Protein AF-0000000079730225 (afdb_homodimer)

Secondary structure (DSSP, 8-state):
------TTSPPSSSEEES-SSSS--EEE---TT--------TT--------SS--EEEETTEEEE-/------TTSPPSSSEEES-SSSS--EEE---TT--------TT--------SS--EEEETTEEEE-

Foldseek 3Di:
DDADDDPVDDDPDQWDFRDDDDPGDIDHDADVVGDDDDDDDPPDDDDDDDPDDKDWDDDPPDIDID/DDADDDPVDDDPDQWDFRDDDDPGDIDHDADVVGDDDDDDDPPDDDDDDDPDDKDWDDDPHDIDID

Radius of gyration: 16.43 Å; Cα contacts (8 Å, |Δi|>4): 98; chains: 2; bounding box: 33×43×37 Å

Sequence (132 aa):
MVERASLASPAEAKKEPLFEGGLRTVRVTLEEDGQIAEHNHPGTEILFFVVEGGLELSLDDENYELMVERASLASPAEAKKEPLFEGGLRTVRVTLEEDGQIAEHNHPGTEILFFVVEGGLELSLDDENYEL

Organism: NCBI:txid1457250

pLDDT: mean 94.73, std 3.0, range [82.81, 98.19]

InterPro domains:
  IPR011051 RmlC-like cupin domain superfamily [SSF51182] (17-66)
  IPR013096 Cupin 2, conserved barrel [PF07883] (27-66)
  IPR014710 RmlC-like jelly roll fold [G3DSA:2.60.120.10] (2-66)

Structure (mmCIF, N/CA/C/O backbone):
data_AF-0000000079730225-model_v1
#
loop_
_entity.id
_entity.type
_entity.pdbx_description
1 polymer 'Cupin domain-containing protein'
#
loop_
_atom_site.group_PDB
_atom_site.id
_atom_site.type_symbol
_atom_site.label_atom_id
_atom_site.label_alt_id
_atom_site.label_comp_id
_atom_site.label_asym_id
_atom_site.label_entity_id
_atom_site.label_seq_id
_atom_site.pdbx_PDB_ins_code
_at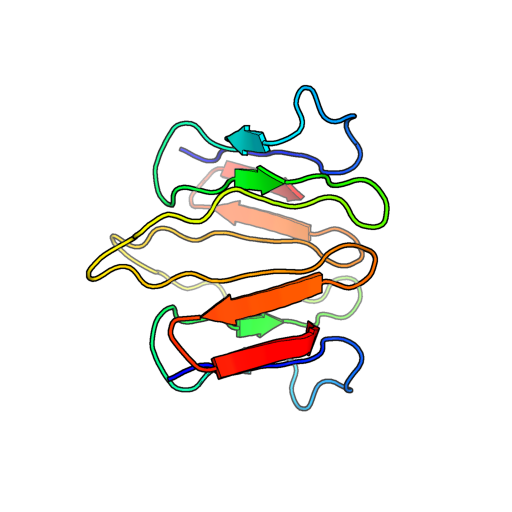om_site.Cartn_x
_atom_site.Cartn_y
_atom_site.Cartn_z
_atom_site.occupancy
_atom_site.B_iso_or_equiv
_atom_site.auth_seq_id
_atom_site.auth_comp_id
_atom_site.auth_asym_id
_atom_site.auth_atom_id
_atom_site.pdbx_PDB_model_num
ATOM 1 N N . MET A 1 1 ? 4.871 1.493 17.906 1 83.31 1 MET A N 1
ATOM 2 C CA . MET A 1 1 ? 6.176 1.446 17.25 1 83.31 1 MET A CA 1
ATOM 3 C C . MET A 1 1 ? 6.047 1.68 15.75 1 83.31 1 MET A C 1
ATOM 5 O O . MET A 1 1 ? 5.035 1.316 15.148 1 83.31 1 MET A O 1
ATOM 9 N N . VAL A 1 2 ? 7.016 2.551 15.117 1 90.44 2 VAL A N 1
ATOM 10 C CA . VAL A 1 2 ? 7 2.83 13.688 1 90.44 2 VAL A CA 1
ATOM 11 C C . VAL A 1 2 ? 8.109 2.047 13 1 90.44 2 VAL A C 1
ATOM 13 O O . VAL A 1 2 ? 9.281 2.141 13.383 1 90.44 2 VAL A O 1
ATOM 16 N N . GLU A 1 3 ? 7.73 1.182 12.031 1 94.94 3 GLU A N 1
ATOM 17 C CA . GLU A 1 3 ? 8.688 0.505 11.156 1 94.94 3 GLU A CA 1
ATOM 18 C C . GLU A 1 3 ? 8.734 1.165 9.781 1 94.94 3 GLU A C 1
ATOM 20 O O . GLU A 1 3 ? 7.715 1.619 9.266 1 94.94 3 GLU A O 1
ATOM 25 N N . ARG A 1 4 ? 9.969 1.179 9.25 1 95 4 ARG A N 1
ATOM 26 C CA . ARG A 1 4 ? 10.133 1.775 7.926 1 95 4 ARG A CA 1
ATOM 27 C C . ARG A 1 4 ? 10.906 0.844 6.996 1 95 4 ARG A C 1
ATOM 29 O O . ARG A 1 4 ? 11.805 0.124 7.438 1 95 4 ARG A O 1
ATOM 36 N N . ALA A 1 5 ? 10.562 0.947 5.703 1 95.5 5 ALA A N 1
ATOM 37 C CA . ALA A 1 5 ? 11.281 0.257 4.637 1 95.5 5 ALA A CA 1
ATOM 38 C C . ALA A 1 5 ? 11.359 1.118 3.379 1 95.5 5 ALA A C 1
ATOM 40 O O . ALA A 1 5 ? 10.492 1.962 3.145 1 95.5 5 ALA A O 1
ATOM 41 N N . SER A 1 6 ? 12.383 0.987 2.67 1 95.44 6 SER A N 1
ATOM 42 C CA . SER A 1 6 ? 12.531 1.688 1.397 1 95.44 6 SER A CA 1
ATOM 43 C C . SER A 1 6 ? 12.57 0.708 0.229 1 95.44 6 SER A C 1
ATOM 45 O O . SER A 1 6 ? 13.383 -0.22 0.214 1 95.44 6 SER A O 1
ATOM 47 N N . LEU A 1 7 ? 11.727 0.978 -0.741 1 95.56 7 LEU A N 1
ATOM 48 C CA . LEU A 1 7 ? 11.711 0.095 -1.902 1 95.56 7 LEU A CA 1
ATOM 49 C C . LEU A 1 7 ? 12.93 0.333 -2.785 1 95.56 7 LEU A C 1
ATOM 51 O O . LEU A 1 7 ? 13.188 -0.435 -3.717 1 95.56 7 LEU A O 1
ATOM 55 N N . ALA A 1 8 ? 13.641 1.353 -2.484 1 93.81 8 ALA A N 1
ATOM 56 C CA . ALA A 1 8 ? 14.875 1.612 -3.213 1 93.81 8 ALA A CA 1
ATOM 57 C C . ALA A 1 8 ? 15.961 0.615 -2.818 1 93.81 8 ALA A C 1
ATOM 59 O O . ALA A 1 8 ? 16.938 0.42 -3.557 1 93.81 8 ALA A O 1
ATOM 60 N N . SER A 1 9 ? 15.766 0.064 -1.592 1 94.5 9 SER A N 1
ATOM 61 C CA . SER A 1 9 ? 16.719 -0.955 -1.175 1 94.5 9 SER A CA 1
ATOM 62 C C . SER A 1 9 ? 16.531 -2.246 -1.966 1 94.5 9 SER A C 1
ATOM 64 O O . SER A 1 9 ? 15.406 -2.66 -2.229 1 94.5 9 SER A O 1
ATOM 66 N N . PRO A 1 10 ? 17.594 -2.811 -2.309 1 94.69 10 PRO A N 1
ATOM 67 C CA . PRO A 1 10 ? 17.469 -4.039 -3.098 1 94.69 10 PRO A CA 1
ATOM 68 C C . PRO A 1 10 ? 16.672 -5.125 -2.371 1 94.69 10 PRO A C 1
ATOM 70 O O . PRO A 1 10 ? 16.781 -5.258 -1.148 1 94.69 10 PRO A O 1
ATOM 73 N N . ALA A 1 11 ? 15.961 -5.824 -3.166 1 94.56 11 ALA A N 1
ATOM 74 C CA . ALA A 1 11 ? 15.234 -6.961 -2.611 1 94.56 11 ALA A CA 1
ATOM 75 C C . ALA A 1 11 ? 16.188 -8.055 -2.15 1 94.56 11 ALA A C 1
ATOM 77 O O . ALA A 1 11 ? 17.188 -8.328 -2.814 1 94.56 11 ALA A O 1
ATOM 78 N N . GLU A 1 12 ? 15.836 -8.609 -1.062 1 94.69 12 GLU A N 1
ATOM 79 C CA . GLU A 1 12 ? 16.656 -9.688 -0.522 1 94.69 12 GLU A CA 1
ATOM 80 C C . GLU A 1 12 ? 16.141 -11.055 -0.952 1 94.69 12 GLU A C 1
ATOM 82 O O . GLU A 1 12 ? 16.859 -12.055 -0.844 1 94.69 12 GLU A O 1
ATOM 87 N N . ALA A 1 13 ? 15 -11.258 -1.401 1 95.94 13 ALA A N 1
ATOM 88 C CA . ALA A 1 13 ? 14.328 -12.461 -1.883 1 95.94 13 ALA A CA 1
ATOM 89 C C . ALA A 1 13 ? 13.195 -12.109 -2.84 1 95.94 13 ALA A C 1
ATOM 91 O O . ALA A 1 13 ? 12.797 -10.945 -2.945 1 95.94 13 ALA A O 1
ATOM 92 N N . LYS A 1 14 ? 12.695 -13.078 -3.6 1 95 14 LYS A N 1
ATOM 93 C CA . LYS A 1 14 ? 11.578 -12.859 -4.52 1 95 14 LYS A CA 1
ATOM 94 C C . LYS A 1 14 ? 10.32 -12.43 -3.771 1 95 14 LYS A C 1
ATOM 96 O O . LYS A 1 14 ? 9.492 -11.703 -4.312 1 95 14 LYS A O 1
ATOM 101 N N . LYS A 1 15 ? 10.125 -12.961 -2.59 1 96.94 15 LYS A N 1
ATOM 102 C CA . LYS A 1 15 ? 9.039 -12.609 -1.682 1 96.94 15 LYS A CA 1
ATOM 103 C C . LYS A 1 15 ? 9.547 -12.422 -0.257 1 96.94 15 LYS A C 1
ATOM 105 O O . LYS A 1 15 ? 10.133 -13.336 0.326 1 96.94 15 LYS A O 1
ATOM 110 N N . GLU A 1 16 ? 9.383 -11.195 0.364 1 97.62 16 GLU A N 1
ATOM 111 C CA . GLU A 1 16 ? 9.93 -10.922 1.689 1 97.62 16 GLU A CA 1
ATOM 112 C C . GLU A 1 16 ? 9.031 -9.984 2.48 1 97.62 16 GLU A C 1
ATOM 114 O O . GLU A 1 16 ? 8.422 -9.07 1.91 1 97.62 16 GLU A O 1
ATOM 119 N N . PRO A 1 17 ? 8.961 -10.219 3.797 1 97.56 17 PRO A N 1
ATOM 120 C CA . PRO A 1 17 ? 8.219 -9.281 4.637 1 97.56 17 PRO A CA 1
ATOM 121 C C . PRO A 1 17 ? 8.906 -7.926 4.762 1 97.56 17 PRO A C 1
ATOM 123 O O . PRO A 1 17 ? 10.141 -7.859 4.824 1 97.56 17 PRO A O 1
ATOM 126 N N . LEU A 1 18 ? 8.094 -6.91 4.762 1 97.25 18 LEU A N 1
ATOM 127 C CA . LEU A 1 18 ? 8.68 -5.582 4.891 1 97.25 18 LEU A CA 1
ATOM 128 C C . LEU A 1 18 ? 8.68 -5.125 6.348 1 97.25 18 LEU A C 1
ATOM 130 O O . LEU A 1 18 ? 9.477 -4.27 6.734 1 97.25 18 LEU A O 1
ATOM 134 N N . PHE A 1 19 ? 7.742 -5.699 7.121 1 96.94 19 PHE A N 1
ATOM 135 C CA . PHE A 1 19 ? 7.602 -5.312 8.523 1 96.94 19 PHE A CA 1
ATOM 136 C C . PHE A 1 19 ? 7.414 -6.535 9.406 1 96.94 19 PHE A C 1
ATOM 138 O O . PHE A 1 19 ? 7.008 -7.598 8.93 1 96.94 19 PHE A O 1
ATOM 145 N N . GLU A 1 20 ? 7.73 -6.512 10.703 1 92.75 20 GLU A N 1
ATOM 146 C CA . GLU A 1 20 ? 7.668 -7.637 11.625 1 92.75 20 GLU A CA 1
ATOM 147 C C . GLU A 1 20 ? 6.293 -7.742 12.281 1 92.75 20 GLU A C 1
ATOM 149 O O . GLU A 1 20 ? 5.855 -8.836 12.641 1 92.75 20 GLU A O 1
ATOM 154 N N . GLY A 1 21 ? 5.672 -6.574 12.445 1 84.69 21 GLY A N 1
ATOM 155 C CA . GLY A 1 21 ? 4.371 -6.59 13.094 1 84.69 21 GLY A CA 1
ATOM 156 C C . GLY A 1 21 ? 3.332 -5.75 12.375 1 84.69 21 GLY A C 1
ATOM 157 O O . GLY A 1 21 ? 3.652 -5.051 11.414 1 84.69 21 GLY A O 1
ATOM 158 N N . GLY A 1 22 ? 2.047 -6.082 12.867 1 85.38 22 GLY A N 1
ATOM 159 C CA . GLY A 1 22 ? 0.973 -5.305 12.273 1 85.38 22 GLY A CA 1
ATOM 160 C C . GLY A 1 22 ? 0.443 -5.91 10.984 1 85.38 22 GLY A C 1
ATOM 161 O O . GLY A 1 22 ? 0.325 -7.129 10.867 1 85.38 22 GLY A O 1
ATOM 162 N N . LEU A 1 23 ? 0.072 -5.082 10 1 91.31 23 LEU A N 1
ATOM 163 C CA . LEU A 1 23 ? -0.377 -5.508 8.68 1 91.31 23 LEU A CA 1
ATOM 164 C C . LEU A 1 23 ? 0.731 -6.254 7.941 1 91.31 23 LEU A C 1
ATOM 166 O O . LEU A 1 23 ? 1.839 -5.734 7.789 1 91.31 23 LEU A O 1
ATOM 170 N N . ARG A 1 24 ? 0.329 -7.539 7.777 1 94.56 24 ARG A N 1
ATOM 171 C CA . ARG A 1 24 ? 1.315 -8.266 6.988 1 94.56 24 ARG A CA 1
ATOM 172 C C . ARG A 1 24 ? 1.54 -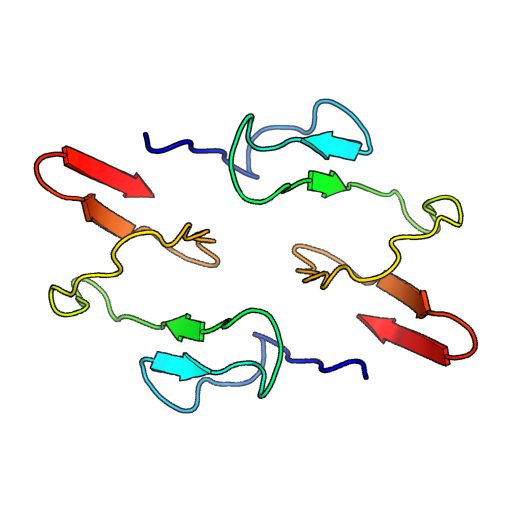7.594 5.637 1 94.56 24 ARG A C 1
ATOM 174 O O . ARG A 1 24 ? 0.609 -7.465 4.84 1 94.56 24 ARG A O 1
ATOM 181 N N . THR A 1 25 ? 2.74 -7.07 5.414 1 97.25 25 THR A N 1
ATOM 182 C CA . THR A 1 25 ? 3.117 -6.387 4.18 1 97.25 25 THR A CA 1
ATOM 183 C C . THR A 1 25 ? 4.324 -7.066 3.537 1 97.25 25 THR A C 1
ATOM 185 O O . THR A 1 25 ? 5.398 -7.137 4.141 1 97.25 25 THR A O 1
ATOM 188 N N . VAL A 1 26 ? 4.094 -7.586 2.318 1 97.44 26 VAL A N 1
ATOM 189 C CA . VAL A 1 26 ? 5.156 -8.32 1.639 1 97.44 26 VAL A CA 1
ATOM 190 C C . VAL A 1 26 ? 5.496 -7.637 0.317 1 97.44 26 VAL A C 1
ATOM 192 O O . VAL A 1 26 ? 4.605 -7.141 -0.379 1 97.44 26 VAL A O 1
ATOM 195 N N . ARG A 1 27 ? 6.746 -7.578 0.066 1 98.19 27 ARG A N 1
ATOM 196 C CA . ARG A 1 27 ? 7.219 -7.184 -1.258 1 98.19 27 ARG A CA 1
ATOM 197 C C . ARG A 1 27 ? 7.461 -8.406 -2.139 1 98.19 27 ARG A C 1
ATOM 199 O O . ARG A 1 27 ? 8.102 -9.367 -1.71 1 98.19 27 ARG A O 1
ATOM 206 N N . VAL A 1 28 ? 6.938 -8.367 -3.348 1 98.12 28 VAL A N 1
ATOM 207 C CA . VAL A 1 28 ? 7.133 -9.438 -4.32 1 98.12 28 VAL A CA 1
ATOM 208 C C . VAL A 1 28 ? 7.809 -8.883 -5.574 1 98.12 28 VAL A C 1
ATOM 210 O O . VAL A 1 28 ? 7.383 -7.859 -6.109 1 98.12 28 VAL A O 1
ATOM 213 N N . THR A 1 29 ? 8.82 -9.477 -5.953 1 97.69 29 THR A N 1
ATOM 214 C CA . THR A 1 29 ? 9.484 -9.18 -7.219 1 97.69 29 THR A CA 1
ATOM 215 C C . THR A 1 29 ? 9.438 -10.391 -8.148 1 97.69 29 THR A C 1
ATOM 217 O O . THR A 1 29 ? 9.852 -11.492 -7.773 1 97.69 29 THR A O 1
ATOM 220 N N . LEU A 1 30 ? 8.961 -10.18 -9.281 1 97.12 30 LEU A N 1
ATOM 221 C CA . LEU A 1 30 ? 8.836 -11.242 -10.273 1 97.12 30 LEU A CA 1
ATOM 222 C C . LEU A 1 30 ? 9.523 -10.852 -11.578 1 97.12 30 LEU A C 1
ATOM 224 O O . LEU A 1 30 ? 9.445 -9.695 -12 1 97.12 30 LEU A O 1
ATOM 228 N N . GLU A 1 31 ? 10.234 -11.742 -12.141 1 95.75 31 GLU A N 1
ATOM 229 C CA . GLU A 1 31 ? 10.719 -11.547 -13.508 1 95.75 31 GLU A CA 1
ATOM 230 C C . GLU A 1 31 ? 9.57 -11.602 -14.508 1 95.75 31 GLU A C 1
ATOM 232 O O . GLU A 1 31 ? 8.453 -11.992 -14.164 1 95.75 31 GLU A O 1
ATOM 237 N N . GLU A 1 32 ? 9.867 -11.125 -15.711 1 95.88 32 GLU A N 1
ATOM 238 C CA . GLU A 1 32 ? 8.875 -11.258 -16.766 1 95.88 32 GLU A CA 1
ATOM 239 C C . GLU A 1 32 ? 8.328 -12.688 -16.844 1 95.88 32 GLU A C 1
ATOM 241 O O . GLU A 1 32 ? 9.094 -13.648 -16.766 1 95.88 32 GLU A O 1
ATOM 246 N N . ASP A 1 33 ? 7.078 -12.836 -16.875 1 95.5 33 ASP A N 1
ATOM 247 C CA . ASP A 1 33 ? 6.352 -14.094 -16.984 1 95.5 33 ASP A CA 1
ATOM 248 C C . ASP A 1 33 ? 6.434 -14.891 -15.688 1 95.5 33 ASP A C 1
ATOM 250 O O . ASP A 1 33 ? 6 -16.047 -15.633 1 95.5 33 ASP A O 1
ATOM 254 N N . GLY A 1 34 ? 7.191 -14.258 -14.742 1 97.06 34 GLY A N 1
ATOM 255 C CA . GLY A 1 34 ? 7.234 -14.914 -13.445 1 97.06 34 GLY A CA 1
ATOM 256 C C . GLY A 1 34 ? 5.871 -15.047 -12.797 1 97.06 34 GLY A C 1
ATOM 257 O O . GLY A 1 34 ? 4.941 -14.305 -13.125 1 97.06 34 GLY A O 1
ATOM 258 N N . GLN A 1 35 ? 5.738 -16.078 -11.805 1 96.62 35 GLN A N 1
ATOM 259 C CA . GLN A 1 35 ? 4.457 -16.359 -11.164 1 96.62 35 GLN A CA 1
ATOM 260 C C . GLN A 1 35 ? 4.637 -16.672 -9.68 1 96.62 35 GLN A C 1
ATOM 262 O O . GLN A 1 35 ? 5.734 -17.016 -9.242 1 96.62 35 GLN A O 1
ATOM 267 N N . ILE A 1 36 ? 3.533 -16.453 -8.992 1 95.88 36 ILE A N 1
ATOM 268 C CA . ILE A 1 36 ? 3.41 -16.906 -7.613 1 95.88 36 ILE A CA 1
ATOM 269 C C . ILE A 1 36 ? 2.488 -18.125 -7.559 1 95.88 36 ILE A C 1
ATOM 271 O O . ILE A 1 36 ? 1.424 -18.141 -8.18 1 95.88 36 ILE A O 1
ATOM 275 N N . ALA A 1 37 ? 2.873 -19.172 -6.84 1 95.06 37 ALA A N 1
ATOM 276 C CA . ALA A 1 37 ? 2.059 -20.375 -6.75 1 95.06 37 ALA A CA 1
ATOM 277 C C . ALA A 1 37 ? 0.656 -20.047 -6.238 1 95.06 37 ALA A C 1
ATOM 279 O O . ALA A 1 37 ? 0.486 -19.203 -5.367 1 95.06 37 ALA A O 1
ATOM 280 N N . GLU A 1 38 ? -0.287 -20.797 -6.773 1 95.69 38 GLU A N 1
ATOM 281 C CA . GLU A 1 38 ? -1.656 -20.656 -6.293 1 95.69 38 GLU A CA 1
ATOM 282 C C . GLU A 1 38 ? -1.749 -20.922 -4.793 1 95.69 38 GLU A C 1
ATOM 284 O O . GLU A 1 38 ? -1.129 -21.859 -4.285 1 95.69 38 GLU A O 1
ATOM 289 N N . HIS A 1 39 ? -2.387 -20.125 -4.012 1 96 39 HIS A N 1
ATOM 290 C CA . HIS A 1 39 ? -2.596 -20.281 -2.576 1 96 39 HIS A CA 1
ATOM 291 C C . HIS A 1 39 ? -3.91 -19.641 -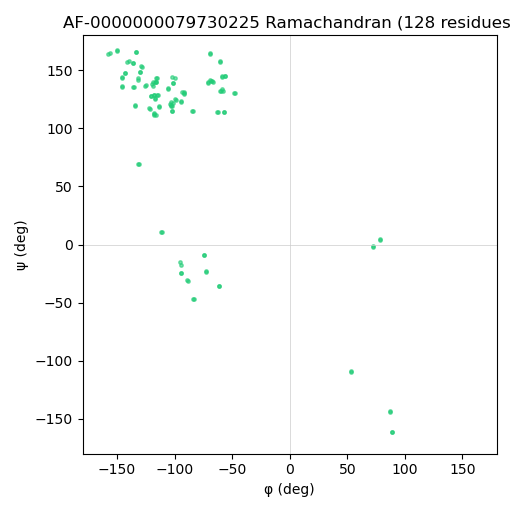2.141 1 96 39 HIS A C 1
ATOM 293 O O . HIS A 1 39 ? -4.59 -19 -2.941 1 96 39 HIS A O 1
ATOM 299 N N . ASN A 1 40 ? -4.359 -19.938 -0.899 1 94.5 40 ASN A N 1
ATOM 300 C CA . ASN A 1 40 ? -5.656 -19.5 -0.413 1 94.5 40 ASN A CA 1
ATOM 301 C C . ASN A 1 40 ? -5.516 -18.594 0.816 1 94.5 40 ASN A C 1
ATOM 303 O O . ASN A 1 40 ? -4.629 -18.812 1.645 1 94.5 40 ASN A O 1
ATOM 307 N N . HIS A 1 41 ? -6.227 -17.609 0.958 1 91.62 41 HIS A N 1
ATOM 308 C CA . HIS A 1 41 ? -6.328 -16.688 2.092 1 91.62 41 HIS A CA 1
ATOM 309 C C . HIS A 1 41 ? -7.781 -16.453 2.48 1 91.62 41 HIS A C 1
ATOM 311 O O . HIS A 1 41 ? -8.289 -15.336 2.352 1 91.62 41 HIS A O 1
ATOM 317 N N . PRO A 1 42 ? -8.398 -17.562 3.041 1 92.12 42 PRO A N 1
ATOM 318 C CA . PRO A 1 42 ? -9.82 -17.406 3.359 1 92.12 42 PRO A CA 1
ATOM 319 C C . PRO A 1 42 ? -10.078 -16.281 4.359 1 92.12 42 PRO A C 1
ATOM 321 O O . PRO A 1 42 ? -9.406 -16.203 5.391 1 92.12 42 PRO A O 1
ATOM 324 N N . GLY A 1 43 ? -11.094 -15.406 4.023 1 90.5 43 GLY A N 1
ATOM 325 C CA . GLY A 1 43 ? -11.547 -14.375 4.941 1 90.5 43 GLY A CA 1
ATOM 326 C C . GLY A 1 43 ? -10.625 -13.172 4.992 1 90.5 43 GLY A C 1
ATOM 327 O O . GLY A 1 43 ? -10.805 -12.281 5.828 1 90.5 43 GLY A O 1
ATOM 328 N N . THR A 1 44 ? -9.594 -13.117 4.172 1 90.94 44 THR A N 1
ATOM 329 C CA . THR A 1 44 ? -8.633 -12.016 4.219 1 90.94 44 THR A CA 1
ATOM 330 C C . THR A 1 44 ? -8.906 -11.016 3.098 1 90.94 44 THR A C 1
ATOM 332 O O . THR A 1 44 ? -9.234 -11.406 1.977 1 90.94 44 THR A O 1
ATOM 335 N N . GLU A 1 45 ? -8.797 -9.758 3.459 1 92.31 45 GLU A N 1
ATOM 336 C CA . GLU A 1 45 ? -8.75 -8.719 2.432 1 92.31 45 GLU A CA 1
ATOM 337 C C . GLU A 1 45 ? -7.316 -8.406 2.025 1 92.31 45 GLU A C 1
ATOM 339 O O . GLU A 1 45 ? -6.449 -8.227 2.881 1 92.31 45 GLU A O 1
ATOM 344 N N . ILE A 1 46 ? -7.133 -8.414 0.797 1 95.25 46 ILE A N 1
ATOM 345 C CA . ILE A 1 46 ? -5.785 -8.195 0.28 1 95.25 46 ILE A CA 1
ATOM 346 C C . ILE A 1 46 ? -5.766 -6.922 -0.568 1 95.25 46 ILE A C 1
ATOM 348 O O . ILE A 1 46 ? -6.633 -6.723 -1.421 1 95.25 46 ILE A O 1
ATOM 352 N N . LEU A 1 47 ? -4.844 -6.043 -0.279 1 96.31 47 LEU A N 1
ATOM 353 C CA . LEU A 1 47 ? -4.562 -4.883 -1.119 1 96.31 47 LEU A CA 1
ATOM 354 C C . LEU A 1 47 ? -3.305 -5.105 -1.949 1 96.31 47 LEU A C 1
ATOM 356 O O . LEU A 1 47 ? -2.225 -5.336 -1.397 1 96.31 47 LEU A O 1
ATOM 360 N N . PHE A 1 48 ? -3.438 -5.074 -3.227 1 96.44 48 PHE A N 1
ATOM 361 C CA . PHE A 1 48 ? -2.303 -5.16 -4.141 1 96.44 48 PHE A CA 1
ATOM 362 C C . PHE A 1 48 ? -1.903 -3.779 -4.641 1 96.44 48 PHE A C 1
ATOM 364 O O . PHE A 1 48 ? -2.746 -3.02 -5.121 1 96.44 48 PHE A O 1
ATOM 371 N N . PHE A 1 49 ? -0.697 -3.43 -4.48 1 97.5 49 PHE A N 1
ATOM 372 C CA . PHE A 1 49 ? -0.148 -2.213 -5.066 1 97.5 49 PHE A CA 1
ATOM 373 C C . PHE A 1 49 ? 0.971 -2.541 -6.047 1 97.5 49 PHE A C 1
ATOM 375 O O . PHE A 1 49 ? 2.031 -3.027 -5.648 1 97.5 49 PHE A O 1
ATOM 382 N N . VAL A 1 50 ? 0.708 -2.258 -7.336 1 97.69 50 VAL A N 1
ATOM 383 C CA . VAL A 1 50 ? 1.73 -2.506 -8.344 1 97.69 50 VAL A CA 1
ATOM 384 C C . VAL A 1 50 ? 2.676 -1.31 -8.43 1 97.69 50 VAL A C 1
ATOM 386 O O . VAL A 1 50 ? 2.277 -0.223 -8.852 1 97.69 50 VAL A O 1
ATOM 389 N N . VAL A 1 51 ? 3.875 -1.512 -8.086 1 96.56 51 VAL A N 1
ATOM 390 C CA . VAL A 1 51 ? 4.871 -0.448 -8.039 1 96.56 51 VAL A CA 1
ATOM 391 C C . VAL A 1 51 ? 5.461 -0.222 -9.43 1 96.56 51 VAL A C 1
ATOM 393 O O . VAL A 1 51 ? 5.629 0.92 -9.859 1 96.56 51 VAL A O 1
ATOM 396 N N . GLU A 1 52 ? 5.793 -1.324 -10.031 1 94.88 52 GLU A N 1
ATOM 397 C CA . GLU A 1 52 ? 6.379 -1.304 -11.367 1 94.88 52 GLU A CA 1
ATOM 398 C C . GLU A 1 52 ? 5.941 -2.516 -12.18 1 94.88 52 GLU A C 1
ATOM 400 O O . GLU A 1 52 ? 5.922 -3.639 -11.672 1 94.88 52 GLU A O 1
ATOM 405 N N 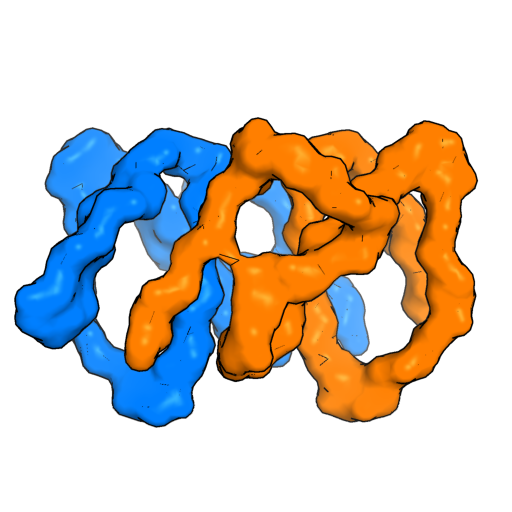. GLY A 1 53 ? 5.609 -2.131 -13.445 1 95.75 53 GLY A N 1
ATOM 406 C CA . GLY A 1 53 ? 5.234 -3.197 -14.359 1 95.75 53 GLY A CA 1
ATOM 407 C C . GLY A 1 53 ? 3.752 -3.523 -14.312 1 95.75 53 GLY A C 1
ATOM 408 O O . GLY A 1 53 ? 2.924 -2.645 -14.062 1 95.75 53 GLY A O 1
ATOM 409 N N . GLY A 1 54 ? 3.373 -4.781 -14.844 1 96.06 54 GLY A N 1
ATOM 410 C CA . GLY A 1 54 ? 2.01 -5.281 -14.898 1 96.06 54 GLY A CA 1
ATOM 411 C C . GLY A 1 54 ? 1.863 -6.68 -14.328 1 96.06 54 GLY A C 1
ATOM 412 O O . GLY A 1 54 ? 2.812 -7.469 -14.352 1 96.06 54 GLY A O 1
ATOM 413 N N . LEU A 1 55 ? 0.699 -6.93 -13.875 1 96.94 55 LEU A N 1
ATOM 414 C CA . LEU A 1 55 ? 0.434 -8.234 -13.273 1 96.94 55 LEU A CA 1
ATOM 415 C C . LEU A 1 55 ? -0.901 -8.789 -13.758 1 96.94 55 LEU A C 1
ATOM 417 O O . LEU A 1 55 ? -1.877 -8.047 -13.891 1 96.94 55 LEU A O 1
ATOM 421 N N . GLU A 1 56 ? -0.872 -10 -14.086 1 96.56 56 GLU A N 1
ATOM 422 C CA . GLU A 1 56 ? -2.127 -10.727 -14.258 1 96.56 56 GLU A CA 1
ATOM 423 C C . GLU A 1 56 ? -2.518 -11.461 -12.984 1 96.56 56 GLU A C 1
ATOM 425 O O . GLU A 1 56 ? -1.746 -12.273 -12.469 1 96.56 56 GLU A O 1
ATOM 430 N N . LEU A 1 57 ? -3.682 -11.188 -12.469 1 96.81 57 LEU A N 1
ATOM 431 C CA . LEU A 1 57 ? -4.18 -11.773 -11.227 1 96.81 57 LEU A CA 1
ATOM 432 C C . LEU A 1 57 ? -5.379 -12.68 -11.492 1 96.81 57 LEU A C 1
ATOM 434 O O . LEU A 1 57 ? -6.391 -12.227 -12.039 1 96.81 57 LEU A O 1
ATOM 438 N N . SER A 1 58 ? -5.238 -13.922 -11.164 1 95.44 58 SER A N 1
ATOM 439 C CA . SER A 1 58 ? -6.367 -14.844 -11.242 1 95.44 58 SER A CA 1
ATOM 440 C C . SER A 1 58 ? -6.953 -15.117 -9.859 1 95.44 58 SER A C 1
ATOM 442 O O . SER A 1 58 ? -6.262 -15.633 -8.984 1 95.44 58 SER A O 1
ATOM 444 N N . LEU A 1 59 ? -8.164 -14.703 -9.656 1 93.94 59 LEU A N 1
ATOM 445 C CA . LEU A 1 59 ? -8.891 -14.938 -8.406 1 93.94 59 LEU A CA 1
ATOM 446 C C . LEU A 1 59 ? -10.133 -15.789 -8.648 1 93.94 59 LEU A C 1
ATOM 448 O O . LEU A 1 59 ? -11.094 -15.328 -9.273 1 93.94 59 LEU A O 1
ATOM 452 N N . ASP A 1 60 ? -10.031 -17.031 -8.094 1 90.69 60 ASP A N 1
ATOM 453 C CA . ASP A 1 60 ? -11.078 -18.016 -8.391 1 90.69 60 ASP A CA 1
ATOM 454 C C . ASP A 1 60 ? -11.273 -18.172 -9.891 1 90.69 60 ASP A C 1
ATOM 456 O O . ASP A 1 60 ? -10.359 -18.578 -10.609 1 90.69 60 ASP A O 1
ATOM 460 N N . ASP A 1 61 ? -12.367 -17.688 -10.414 1 91.19 61 ASP A N 1
ATOM 461 C CA . ASP A 1 61 ? -12.633 -17.922 -11.828 1 91.19 61 ASP A CA 1
ATOM 462 C C . ASP A 1 61 ? -12.539 -16.609 -12.617 1 91.19 61 ASP A C 1
ATOM 464 O O . ASP A 1 61 ? -12.922 -16.547 -13.789 1 91.19 61 ASP A O 1
ATOM 468 N N . GLU A 1 62 ? -12.07 -15.664 -12 1 94.94 62 GLU A N 1
ATOM 469 C CA . GLU A 1 62 ? -11.977 -14.359 -12.641 1 94.94 62 GLU A CA 1
ATOM 470 C C . GLU A 1 62 ? -10.516 -13.93 -12.805 1 94.94 62 GLU A C 1
ATOM 472 O O . GLU A 1 62 ? -9.695 -14.172 -11.922 1 94.94 62 GLU A O 1
ATOM 477 N N . ASN A 1 63 ? -10.234 -13.273 -13.922 1 95.56 63 ASN A N 1
ATOM 478 C CA . ASN A 1 63 ? -8.898 -12.773 -14.219 1 95.56 63 ASN A CA 1
ATOM 479 C C . ASN A 1 63 ? -8.867 -11.25 -14.297 1 95.56 63 ASN A C 1
ATOM 481 O O . ASN A 1 63 ? -9.781 -10.633 -14.844 1 95.56 63 ASN A O 1
ATOM 485 N N . TYR A 1 64 ? -7.789 -10.695 -13.742 1 95.75 64 TYR A N 1
ATOM 486 C CA . TYR A 1 64 ? -7.621 -9.25 -13.742 1 95.75 64 TYR A CA 1
ATOM 487 C C . TYR A 1 64 ? -6.223 -8.859 -14.211 1 95.75 64 TYR A C 1
ATOM 489 O O . TYR A 1 64 ? -5.25 -9.555 -13.922 1 95.75 64 TYR A O 1
ATOM 497 N N . GLU A 1 65 ? -6.195 -7.781 -14.938 1 94.62 65 GLU A N 1
ATOM 498 C CA . GLU A 1 65 ? -4.91 -7.18 -15.289 1 94.62 65 GLU A CA 1
ATOM 499 C C . GLU A 1 65 ? -4.633 -5.941 -14.445 1 94.62 65 GLU A C 1
ATOM 501 O O . GLU A 1 65 ? -5.422 -4.996 -14.438 1 94.62 65 GLU A O 1
ATOM 506 N N . LEU A 1 66 ? -3.508 -5.969 -13.734 1 94.06 66 LEU A N 1
ATOM 507 C CA . LEU A 1 66 ? -3.141 -4.84 -12.883 1 94.06 66 LEU A CA 1
ATOM 508 C C . LEU A 1 66 ? -1.86 -4.176 -13.383 1 94.06 66 LEU A C 1
ATOM 510 O O . LEU A 1 66 ? -0.966 -4.852 -13.898 1 94.06 66 LEU A O 1
ATOM 514 N N . MET B 1 1 ? -15.57 -9.453 -4.227 1 82.81 1 MET B N 1
ATOM 515 C CA . MET B 1 1 ? -15.531 -8.445 -5.281 1 82.81 1 MET B CA 1
ATOM 516 C C . MET B 1 1 ? -14.164 -7.773 -5.348 1 82.81 1 MET B C 1
ATOM 518 O O . MET B 1 1 ? -13.484 -7.648 -4.328 1 82.81 1 MET B O 1
ATOM 522 N N . VAL B 1 2 ? -13.578 -7.543 -6.664 1 90.25 2 VAL B N 1
ATOM 523 C CA . VAL B 1 2 ? -12.289 -6.887 -6.848 1 90.25 2 VAL B CA 1
ATOM 524 C C . VAL B 1 2 ? -12.5 -5.449 -7.316 1 90.25 2 VAL B C 1
ATOM 526 O O . VAL B 1 2 ? -13.188 -5.207 -8.312 1 90.25 2 VAL B O 1
ATOM 529 N N . GLU B 1 3 ? -12.008 -4.484 -6.508 1 94.94 3 GLU B N 1
ATOM 530 C CA . GLU B 1 3 ? -11.969 -3.082 -6.91 1 94.94 3 GLU B CA 1
ATOM 531 C C . GLU B 1 3 ? -10.578 -2.686 -7.398 1 94.94 3 GLU B C 1
ATOM 533 O O . GLU B 1 3 ? -9.57 -3.143 -6.855 1 94.94 3 GLU B O 1
ATOM 538 N N . ARG B 1 4 ? -10.617 -1.823 -8.43 1 94.81 4 ARG B N 1
ATOM 539 C CA . ARG B 1 4 ? -9.336 -1.359 -8.969 1 94.81 4 ARG B CA 1
ATOM 540 C C . ARG B 1 4 ? -9.312 0.161 -9.078 1 94.81 4 ARG B C 1
ATOM 542 O O . ARG B 1 4 ? -10.336 0.787 -9.367 1 94.81 4 ARG B O 1
ATOM 549 N N . ALA B 1 5 ? -8.102 0.695 -8.906 1 95.5 5 ALA B N 1
ATOM 550 C CA . ALA B 1 5 ? -7.828 2.115 -9.117 1 95.5 5 ALA B CA 1
ATOM 551 C C . ALA B 1 5 ? -6.453 2.322 -9.742 1 95.5 5 ALA B C 1
ATOM 553 O O . ALA B 1 5 ? -5.551 1.503 -9.555 1 95.5 5 ALA B O 1
ATOM 554 N N . SER B 1 6 ? -6.32 3.307 -10.516 1 95.5 6 SER B N 1
ATOM 555 C CA . SER B 1 6 ? -5.035 3.662 -11.109 1 95.5 6 SER B CA 1
ATOM 556 C C . SER B 1 6 ? -4.551 5.02 -10.609 1 95.5 6 SER B C 1
ATOM 558 O O . SER B 1 6 ? -5.27 6.016 -10.711 1 95.5 6 SER B O 1
ATOM 560 N N . LEU B 1 7 ? -3.344 5.02 -10.148 1 9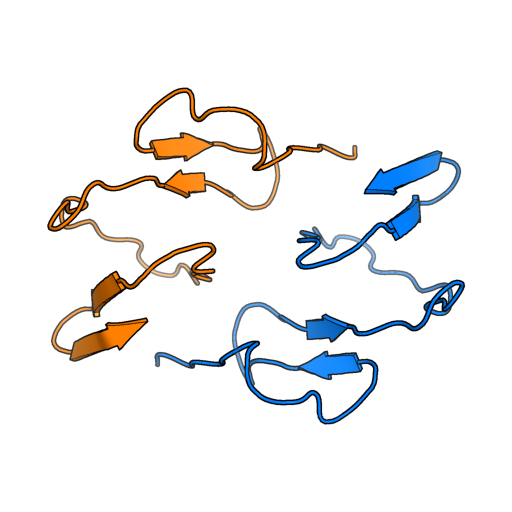5.56 7 LEU B N 1
ATOM 561 C CA . LEU B 1 7 ? -2.799 6.281 -9.656 1 95.56 7 LEU B CA 1
ATOM 562 C C . LEU B 1 7 ? -2.438 7.203 -10.82 1 95.56 7 LEU B C 1
ATOM 564 O O . LEU B 1 7 ? -2.127 8.383 -10.609 1 95.56 7 LEU B O 1
ATOM 568 N N . ALA B 1 8 ? -2.486 6.672 -11.984 1 93.94 8 ALA B N 1
ATOM 569 C CA . ALA B 1 8 ? -2.246 7.5 -13.164 1 93.94 8 ALA B CA 1
ATOM 570 C C . ALA B 1 8 ? -3.424 8.43 -13.43 1 93.94 8 ALA B C 1
ATOM 572 O O . ALA B 1 8 ? -3.281 9.438 -14.125 1 93.94 8 ALA B O 1
ATOM 573 N N . SER B 1 9 ? -4.578 7.992 -12.891 1 94.56 9 SER B N 1
ATOM 574 C CA . SER B 1 9 ? -5.738 8.867 -13.039 1 94.56 9 SER B CA 1
ATOM 575 C C . SER B 1 9 ? -5.609 10.109 -12.156 1 94.56 9 SER B C 1
ATOM 577 O O . SER B 1 9 ? -5.148 10.023 -11.016 1 94.56 9 SER B O 1
ATOM 579 N N . PRO B 1 10 ? -5.988 11.172 -12.68 1 94.69 10 PRO B N 1
ATOM 580 C CA . PRO B 1 10 ? -5.859 12.398 -11.875 1 94.69 10 PRO B CA 1
ATOM 581 C C . PRO B 1 10 ? -6.637 12.328 -10.562 1 94.69 10 PRO B C 1
ATOM 583 O O . PRO B 1 10 ? -7.723 11.742 -10.516 1 94.69 10 PRO B O 1
ATOM 586 N N . ALA B 1 11 ? -6.039 12.93 -9.602 1 94.44 11 ALA B N 1
ATOM 587 C CA . ALA B 1 11 ? -6.727 13.023 -8.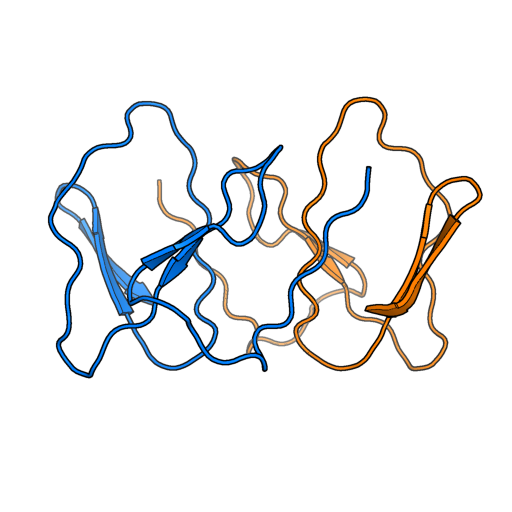312 1 94.44 11 ALA B CA 1
ATOM 588 C C . ALA B 1 11 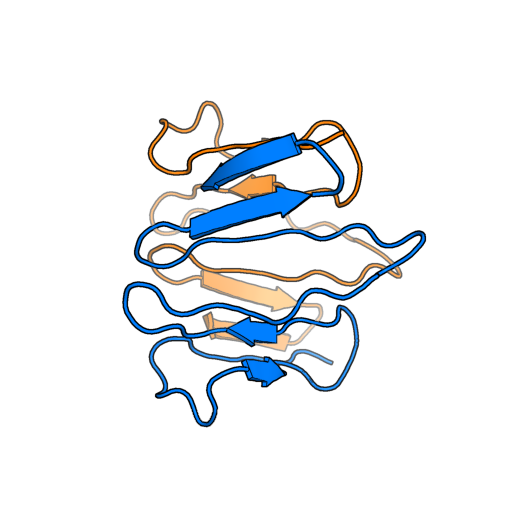? -7.961 13.914 -8.422 1 94.44 11 ALA B C 1
ATOM 590 O O . ALA B 1 11 ? -7.93 14.953 -9.094 1 94.44 11 ALA B O 1
ATOM 591 N N . GLU B 1 12 ? -8.969 13.477 -7.77 1 94.56 12 GLU B N 1
ATOM 592 C CA . GLU B 1 12 ? -10.203 14.25 -7.785 1 94.56 12 GLU B CA 1
ATOM 593 C C . GLU B 1 12 ? -10.305 15.164 -6.57 1 94.56 12 GLU B C 1
ATOM 595 O O . GLU B 1 12 ? -11.133 16.078 -6.539 1 94.56 12 GLU B O 1
ATOM 600 N N . ALA B 1 13 ? -9.594 15.047 -5.551 1 95.81 13 ALA B N 1
ATOM 601 C CA . ALA B 1 13 ? -9.508 15.812 -4.312 1 95.81 13 ALA B CA 1
ATOM 602 C C . ALA B 1 13 ? -8.156 15.625 -3.637 1 95.81 13 ALA B C 1
ATOM 604 O O . ALA B 1 13 ? -7.391 14.727 -4.008 1 95.81 13 ALA B O 1
ATOM 605 N N . LYS B 1 14 ? -7.793 16.484 -2.686 1 94.75 14 LYS B N 1
ATOM 606 C CA . LYS B 1 14 ? -6.535 16.375 -1.949 1 94.75 14 LYS B CA 1
ATOM 607 C C . LYS B 1 14 ? -6.473 15.07 -1.164 1 94.75 14 LYS B C 1
ATOM 609 O O . LYS B 1 14 ? -5.391 14.523 -0.951 1 94.75 14 LYS B O 1
ATOM 614 N N . LYS B 1 15 ? -7.59 14.633 -0.653 1 96.88 15 LYS B N 1
ATOM 615 C CA . LYS B 1 15 ? -7.754 13.367 0.057 1 96.88 15 LYS B CA 1
ATOM 616 C C . LYS B 1 15 ? -9.008 12.633 -0.411 1 96.88 15 LYS B C 1
ATOM 618 O O . LYS B 1 15 ? -10.117 13.164 -0.308 1 96.88 15 LYS B O 1
ATOM 623 N N . GLU B 1 16 ? -8.891 11.383 -0.992 1 97.56 16 GLU B N 1
ATOM 624 C CA . GLU B 1 16 ? -10.047 10.68 -1.545 1 97.56 16 GLU B CA 1
ATOM 625 C C . GLU B 1 16 ? -9.922 9.172 -1.339 1 97.56 16 GLU B C 1
ATOM 627 O O . GLU B 1 16 ? -8.82 8.617 -1.41 1 97.56 16 GLU B O 1
ATOM 632 N N . PRO B 1 17 ? -11.062 8.531 -1.077 1 97.5 17 PRO B N 1
ATOM 633 C CA . PRO B 1 17 ? -11.039 7.07 -0.995 1 97.5 17 PRO B CA 1
ATOM 634 C C . PRO B 1 17 ? -10.781 6.406 -2.348 1 97.5 17 PRO B C 1
ATOM 636 O O . PRO B 1 17 ? -11.266 6.887 -3.375 1 97.5 17 PRO B O 1
ATOM 639 N N . LEU B 1 18 ? -10.008 5.363 -2.295 1 97.19 18 LEU B N 1
ATOM 640 C CA . LEU B 1 18 ? -9.727 4.672 -3.549 1 97.19 18 LEU B CA 1
ATOM 641 C C . LEU B 1 18 ? -10.688 3.506 -3.756 1 97.19 18 LEU B C 1
ATOM 643 O O . LEU B 1 18 ? -10.914 3.072 -4.887 1 97.19 18 LEU B O 1
ATOM 647 N N . PHE B 1 19 ? -11.227 3 -2.635 1 96.94 19 PHE B N 1
ATOM 648 C CA . PHE B 1 19 ? -12.117 1.851 -2.695 1 96.94 19 PHE B CA 1
ATOM 649 C C . PHE B 1 19 ? -13.328 2.057 -1.783 1 96.94 19 PHE B C 1
ATOM 651 O O . PHE B 1 19 ? -13.273 2.854 -0.846 1 96.94 19 PHE B O 1
ATOM 658 N N . GLU B 1 20 ? -14.477 1.408 -2.008 1 92.69 20 GLU B N 1
ATOM 659 C CA . GLU B 1 20 ? -15.711 1.578 -1.257 1 92.69 20 GLU B CA 1
ATOM 660 C C . GLU B 1 20 ? -15.766 0.641 -0.054 1 92.69 20 GLU B C 1
ATOM 662 O O . GLU B 1 20 ? -16.391 0.953 0.958 1 92.69 20 GLU B O 1
ATOM 667 N N . GLY B 1 21 ? -15.133 -0.504 -0.246 1 84.56 21 GLY B N 1
ATOM 668 C CA . GLY B 1 21 ? -15.172 -1.473 0.838 1 84.56 21 GLY B CA 1
ATOM 669 C C . GLY B 1 21 ? -13.812 -2.08 1.149 1 84.56 21 GLY B C 1
ATOM 670 O O . GLY B 1 21 ? -12.836 -1.821 0.445 1 84.56 21 GLY B O 1
ATOM 671 N N . GLY B 1 22 ? -13.883 -2.744 2.404 1 84.81 22 GLY B N 1
ATOM 672 C CA . GLY B 1 22 ? -12.641 -3.402 2.785 1 84.81 22 GLY B CA 1
ATOM 673 C C . GLY B 1 22 ? -11.688 -2.486 3.521 1 84.81 22 GLY B C 1
ATOM 674 O O . GLY B 1 22 ? -12.109 -1.661 4.336 1 84.81 22 GLY B O 1
ATOM 675 N N . LEU B 1 23 ? -10.375 -2.627 3.299 1 91.06 23 LEU B N 1
ATOM 676 C CA . LEU B 1 23 ? -9.336 -1.771 3.863 1 91.06 23 LEU B CA 1
ATOM 677 C C . LEU B 1 23 ? -9.492 -0.334 3.375 1 91.06 23 LEU B C 1
ATOM 679 O O . LEU B 1 23 ? -9.539 -0.086 2.168 1 91.06 23 LEU B O 1
ATOM 683 N N . ARG B 1 24 ? -9.805 0.442 4.449 1 94.56 24 ARG B N 1
ATOM 684 C CA . ARG B 1 24 ? -9.875 1.844 4.051 1 94.56 24 ARG B CA 1
ATOM 685 C C . ARG B 1 24 ? -8.562 2.295 3.416 1 94.56 24 ARG B C 1
ATOM 687 O O . ARG B 1 24 ? -7.508 2.258 4.059 1 94.56 24 ARG B O 1
ATOM 694 N N . THR B 1 25 ? -8.586 2.627 2.121 1 97.19 25 THR B N 1
ATOM 695 C CA . THR B 1 25 ? -7.422 3.076 1.364 1 97.19 25 THR B CA 1
ATOM 696 C C . THR B 1 25 ? -7.664 4.461 0.769 1 97.19 25 THR B C 1
ATOM 698 O O . THR B 1 25 ? -8.586 4.645 -0.032 1 97.19 25 THR B O 1
ATOM 701 N N . VAL B 1 26 ? -6.844 5.43 1.226 1 97.44 26 VAL B N 1
ATOM 702 C CA . VAL B 1 26 ? -7.031 6.809 0.785 1 97.44 26 VAL B CA 1
ATOM 703 C C . VAL B 1 26 ? -5.781 7.289 0.047 1 97.44 26 VAL B C 1
ATOM 705 O O . VAL B 1 26 ? -4.66 6.973 0.444 1 97.44 26 VAL B O 1
ATOM 708 N N . ARG B 1 27 ? -6.023 7.949 -1.021 1 98.19 27 ARG B N 1
ATOM 709 C CA . ARG B 1 27 ? -4.953 8.68 -1.692 1 98.19 27 ARG B CA 1
ATOM 710 C C . ARG B 1 27 ? -4.883 10.125 -1.202 1 98.19 27 ARG B C 1
ATOM 712 O O . ARG B 1 27 ? -5.906 10.805 -1.127 1 98.19 27 ARG B O 1
ATOM 719 N N . VAL B 1 28 ? -3.695 10.57 -0.854 1 98.12 28 VAL B N 1
ATOM 720 C CA . VAL B 1 28 ? -3.465 11.945 -0.416 1 98.12 28 VAL B CA 1
ATOM 721 C C . VAL B 1 28 ? -2.459 12.625 -1.343 1 98.12 28 VAL B C 1
ATOM 723 O O . VAL B 1 28 ? -1.397 12.062 -1.633 1 98.12 28 VAL B O 1
ATOM 726 N N . THR B 1 29 ? -2.805 13.703 -1.824 1 97.75 29 THR B N 1
ATOM 727 C CA . THR B 1 29 ? -1.899 14.555 -2.588 1 97.75 29 THR B CA 1
ATOM 728 C C . THR B 1 29 ? -1.69 15.891 -1.884 1 97.75 29 THR B C 1
ATOM 730 O O . THR B 1 29 ? -2.656 16.594 -1.571 1 97.75 29 THR B O 1
ATOM 733 N N . LEU B 1 30 ? -0.507 16.203 -1.662 1 97.12 30 LEU B N 1
ATOM 734 C CA . LEU B 1 30 ? -0.158 17.453 -0.985 1 97.12 30 LEU B CA 1
ATOM 735 C C . LEU B 1 30 ? 0.816 18.266 -1.823 1 97.12 30 LEU B C 1
ATOM 737 O O . LEU B 1 30 ? 1.715 17.719 -2.461 1 97.12 30 LEU B O 1
ATOM 741 N N . GLU B 1 31 ? 0.597 19.531 -1.903 1 95.81 31 GLU B N 1
ATOM 742 C CA . GLU B 1 31 ? 1.6 20.422 -2.467 1 95.81 31 GLU B CA 1
ATOM 743 C C . GLU B 1 31 ? 2.822 20.531 -1.559 1 95.81 31 GLU B C 1
ATOM 745 O O . GLU B 1 31 ? 2.789 20.078 -0.412 1 95.81 31 GLU B O 1
ATOM 750 N N . GLU B 1 32 ? 3.887 21.047 -2.141 1 95.94 32 GLU B N 1
ATOM 751 C CA . GLU B 1 32 ? 5.059 21.312 -1.309 1 95.94 32 GLU B CA 1
ATOM 752 C C . GLU B 1 32 ? 4.672 22.047 -0.03 1 95.94 32 GLU B C 1
ATOM 754 O O . GLU B 1 32 ? 3.893 23 -0.068 1 95.94 32 GLU B O 1
ATOM 759 N N . ASP B 1 33 ? 5.109 21.578 1.068 1 95.56 33 ASP B N 1
ATOM 760 C CA . ASP B 1 33 ? 4.898 22.156 2.395 1 95.56 33 ASP B CA 1
ATOM 761 C C . ASP B 1 33 ? 3.457 21.953 2.855 1 95.56 33 ASP B C 1
ATOM 763 O O . ASP B 1 33 ? 3.051 22.484 3.893 1 95.56 33 ASP B O 1
ATOM 767 N N . GLY B 1 34 ? 2.695 21.328 1.909 1 97.06 34 GLY B N 1
ATOM 768 C CA . GLY B 1 34 ? 1.334 21.031 2.314 1 97.06 34 GLY B CA 1
ATOM 769 C C . GLY B 1 34 ? 1.264 20.109 3.52 1 97.06 34 GLY B C 1
ATOM 770 O O . GLY B 1 34 ? 2.217 19.391 3.812 1 97.06 34 GLY B O 1
ATOM 771 N N . GLN B 1 35 ? 0.055 20.156 4.301 1 96.62 35 GLN B N 1
ATOM 772 C CA . GLN B 1 35 ? -0.107 19.375 5.523 1 96.62 35 GLN B CA 1
ATOM 773 C C . GLN B 1 35 ? -1.51 18.781 5.617 1 96.62 35 GLN B C 1
ATOM 775 O O . GLN B 1 35 ? -2.436 19.266 4.957 1 96.62 35 GLN B O 1
ATOM 780 N N . ILE B 1 36 ? -1.571 17.734 6.406 1 95.88 36 ILE B N 1
ATOM 781 C CA . ILE B 1 36 ? -2.85 17.172 6.836 1 95.88 36 ILE B CA 1
ATOM 782 C C . ILE B 1 36 ? -3.102 17.531 8.297 1 95.88 36 ILE B C 1
ATOM 784 O O . ILE B 1 36 ? -2.203 17.406 9.141 1 95.88 36 ILE B O 1
ATOM 788 N N . ALA B 1 37 ? -4.293 17.969 8.625 1 95.12 37 ALA B N 1
ATOM 789 C CA . ALA B 1 37 ? -4.617 18.344 10 1 95.12 37 ALA B CA 1
ATOM 790 C C . ALA B 1 37 ? -4.355 17.188 10.961 1 95.12 37 ALA B C 1
ATOM 792 O O . ALA B 1 37 ? -4.602 16.031 10.625 1 95.12 37 ALA B O 1
ATOM 793 N N . GLU B 1 38 ? -3.916 17.578 12.148 1 95.81 38 GLU B N 1
ATOM 794 C CA . GLU B 1 38 ? -3.721 16.562 13.188 1 95.81 38 GLU B CA 1
ATOM 795 C C . GLU B 1 38 ? -5.016 15.812 13.477 1 95.81 38 GLU B C 1
ATOM 797 O O . GLU B 1 38 ? -6.09 16.422 13.547 1 95.81 38 GLU B O 1
ATOM 802 N N . HIS B 1 39 ? -5.039 14.531 13.562 1 96.12 39 HIS B N 1
ATOM 803 C CA . HIS B 1 39 ? -6.191 13.695 13.883 1 96.12 39 HIS B CA 1
ATOM 804 C C . HIS B 1 39 ? -5.762 12.414 14.586 1 96.12 39 HIS B C 1
ATOM 806 O O . HIS B 1 39 ? -4.566 12.133 14.703 1 96.12 39 HIS B O 1
ATOM 812 N N . ASN B 1 40 ? -6.73 11.695 15.188 1 94.5 40 ASN B N 1
ATOM 813 C CA . ASN B 1 40 ? -6.434 10.516 15.984 1 94.5 40 ASN B CA 1
ATOM 814 C C . ASN B 1 40 ? -7.059 9.258 15.383 1 94.5 40 ASN B C 1
ATOM 816 O O . ASN B 1 40 ? -8.148 9.312 14.812 1 94.5 40 ASN B O 1
ATOM 820 N N . HIS B 1 41 ? -6.438 8.18 15.375 1 91.69 41 HIS B N 1
ATOM 821 C CA . HIS B 1 41 ? -6.898 6.859 14.961 1 91.69 41 HIS B CA 1
ATOM 822 C C . HIS B 1 41 ? -6.57 5.809 16.016 1 91.69 41 HIS B C 1
ATOM 824 O O . HIS B 1 41 ? -5.77 4.902 15.766 1 91.69 41 HIS B O 1
ATOM 830 N N . PRO B 1 42 ? -7.305 5.934 17.188 1 92.25 42 PRO B N 1
ATOM 831 C CA . PRO B 1 42 ? -6.969 4.992 18.25 1 92.25 42 PRO B CA 1
ATOM 832 C C . PRO B 1 42 ? -7.168 3.535 17.844 1 92.25 42 PRO B C 1
ATOM 834 O O . PRO B 1 42 ? -8.211 3.186 17.281 1 92.25 42 PRO B O 1
ATOM 837 N N . GLY B 1 43 ? -6.125 2.68 18.141 1 90.62 43 GLY B N 1
ATOM 838 C CA . GLY B 1 43 ? -6.227 1.243 17.938 1 90.62 43 GLY B CA 1
ATOM 839 C C . GLY B 1 43 ? -6.059 0.832 16.484 1 90.62 43 GLY B C 1
ATOM 840 O O . GLY B 1 43 ? -6.254 -0.335 16.141 1 90.62 43 GLY B O 1
ATOM 841 N N . THR B 1 44 ? -5.762 1.754 15.594 1 91.19 44 THR B N 1
ATOM 842 C CA . THR B 1 44 ? -5.652 1.431 14.18 1 91.19 44 THR B CA 1
ATOM 843 C C . THR B 1 44 ? -4.188 1.309 13.766 1 91.19 44 THR B C 1
ATOM 845 O O . THR B 1 44 ? -3.344 2.082 14.219 1 91.19 44 THR B O 1
ATOM 848 N N . GLU B 1 45 ? -3.945 0.304 12.945 1 92.56 45 G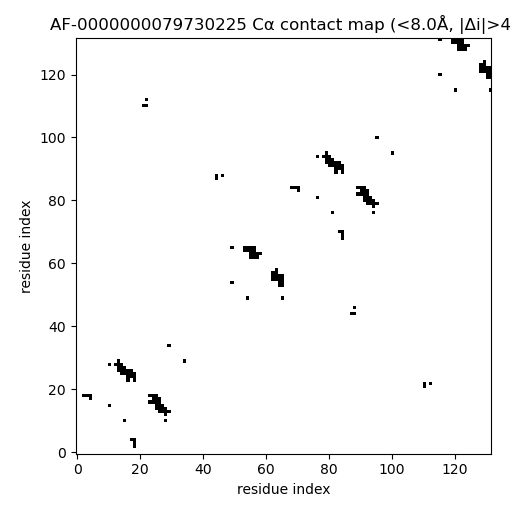LU B N 1
ATOM 849 C CA . GLU B 1 45 ? -2.656 0.234 12.258 1 92.56 45 GLU B CA 1
ATOM 850 C C . GLU B 1 45 ? -2.715 0.917 10.898 1 92.56 45 GLU B C 1
ATOM 852 O O . GLU B 1 45 ? -3.646 0.687 10.125 1 92.56 45 GLU B O 1
ATOM 857 N N . ILE B 1 46 ? -1.799 1.731 10.703 1 95.31 46 ILE B N 1
ATOM 858 C CA . ILE B 1 46 ? -1.782 2.502 9.469 1 95.31 46 ILE B CA 1
ATOM 859 C C . ILE B 1 46 ? -0.523 2.17 8.672 1 95.31 46 ILE B C 1
ATOM 861 O O . ILE B 1 46 ? 0.58 2.146 9.219 1 95.31 46 ILE B O 1
ATOM 865 N N . LEU B 1 47 ? -0.691 1.84 7.422 1 96.38 47 LEU B N 1
ATOM 866 C CA . LEU B 1 47 ? 0.412 1.696 6.477 1 96.38 47 LEU B CA 1
ATOM 867 C C . LEU B 1 47 ? 0.5 2.91 5.555 1 96.38 47 LEU B C 1
ATOM 869 O O . LEU B 1 47 ? -0.459 3.23 4.852 1 96.38 47 LEU B O 1
ATOM 873 N N . PHE B 1 48 ? 1.592 3.59 5.594 1 96.5 48 PHE B N 1
ATOM 874 C CA . PHE B 1 48 ? 1.857 4.699 4.688 1 96.5 48 PHE B CA 1
ATOM 875 C C . PHE B 1 48 ? 2.742 4.258 3.527 1 96.5 48 PHE B C 1
ATOM 877 O O . PHE B 1 48 ? 3.795 3.652 3.742 1 96.5 48 PHE B O 1
ATOM 884 N N . PHE B 1 49 ? 2.312 4.453 2.34 1 97.5 49 PHE B N 1
ATOM 885 C CA . PHE B 1 49 ? 3.131 4.234 1.153 1 97.5 49 PHE B CA 1
ATOM 886 C C . PHE B 1 49 ? 3.355 5.539 0.4 1 97.5 49 PHE B C 1
ATOM 888 O O . PHE B 1 49 ? 2.414 6.109 -0.159 1 97.5 49 PHE B O 1
ATOM 895 N N . VAL B 1 50 ? 4.621 6.016 0.407 1 97.69 50 VAL B N 1
ATOM 896 C CA . VAL B 1 50 ? 4.938 7.246 -0.314 1 97.69 50 VAL B CA 1
ATOM 897 C C . VAL B 1 50 ? 5.199 6.926 -1.784 1 97.69 50 VAL B C 1
ATOM 899 O O . VAL B 1 50 ? 6.184 6.266 -2.117 1 97.69 50 VAL B O 1
ATOM 902 N N . VAL B 1 51 ? 4.391 7.406 -2.625 1 96.56 51 VAL B N 1
ATOM 903 C CA . VAL B 1 51 ? 4.461 7.121 -4.055 1 96.56 51 VAL B CA 1
ATOM 904 C C . VAL B 1 51 ? 5.469 8.055 -4.719 1 96.56 51 VAL B C 1
ATOM 906 O O . VAL B 1 51 ? 6.277 7.625 -5.539 1 96.56 51 VAL B O 1
ATOM 909 N N . GLU B 1 52 ? 5.32 9.297 -4.367 1 94.88 52 GLU B N 1
ATOM 910 C CA . GLU B 1 52 ? 6.191 10.344 -4.91 1 94.88 52 GLU B CA 1
ATOM 911 C C . GLU B 1 52 ? 6.465 11.43 -3.875 1 94.88 52 GLU B C 1
ATOM 913 O O . GLU B 1 52 ? 5.551 11.875 -3.18 1 94.88 52 GLU B O 1
ATOM 918 N N . GLY B 1 53 ? 7.785 11.758 -3.885 1 95.69 53 GLY B N 1
ATOM 919 C CA . GLY B 1 53 ? 8.188 12.836 -2.998 1 95.69 53 GLY B CA 1
ATOM 920 C C . GLY B 1 53 ? 8.555 12.359 -1.605 1 95.69 53 GLY B C 1
ATOM 921 O O . GLY B 1 53 ? 9.039 11.242 -1.437 1 95.69 53 GLY B O 1
ATOM 922 N N . GLY B 1 54 ? 8.562 13.352 -0.588 1 96 54 GLY B N 1
ATOM 923 C CA . GLY B 1 54 ? 8.883 13.102 0.807 1 96 54 GLY B CA 1
ATOM 924 C C . GLY B 1 54 ? 7.836 13.633 1.768 1 96 54 GLY B C 1
ATOM 925 O O . GLY B 1 54 ? 7.141 14.602 1.462 1 96 54 GLY B O 1
ATOM 926 N N . LEU B 1 55 ? 7.785 12.992 2.873 1 96.94 55 LEU B N 1
ATOM 927 C CA . LEU B 1 55 ? 6.805 13.391 3.877 1 96.94 55 LEU B CA 1
ATOM 928 C C . LEU B 1 55 ? 7.434 13.438 5.266 1 96.94 55 LEU B C 1
ATOM 930 O O . LEU B 1 55 ? 8.25 12.578 5.613 1 96.94 55 LEU B O 1
ATOM 934 N N . GLU B 1 56 ? 7.137 14.43 5.953 1 96.62 56 GLU B N 1
ATOM 935 C CA . GLU B 1 56 ? 7.414 14.438 7.387 1 96.62 56 GLU B CA 1
ATOM 936 C C . GLU B 1 56 ? 6.195 13.992 8.188 1 96.62 56 GLU B C 1
ATOM 938 O O . GLU B 1 56 ? 5.117 14.578 8.062 1 96.62 56 GLU B O 1
ATOM 943 N N . LEU B 1 57 ? 6.34 12.977 8.984 1 96.81 57 LEU B N 1
ATOM 944 C CA . LEU B 1 57 ? 5.258 12.406 9.781 1 96.81 57 LEU B CA 1
ATOM 945 C C . LEU B 1 57 ? 5.516 12.609 11.266 1 96.81 57 LEU B C 1
ATOM 947 O O . LEU B 1 57 ? 6.531 12.156 11.797 1 96.81 57 LEU B O 1
ATOM 951 N N . SER B 1 58 ? 4.641 13.32 11.898 1 95.44 58 SER B N 1
ATOM 952 C CA . SER B 1 58 ? 4.703 13.469 13.352 1 95.44 58 SER B CA 1
ATOM 953 C C . SER B 1 58 ? 3.682 12.57 14.039 1 95.44 58 SER B C 1
ATOM 955 O O . SER B 1 58 ? 2.477 12.719 13.836 1 95.44 58 SER B O 1
ATOM 957 N N . LEU B 1 59 ? 4.156 11.609 14.789 1 93.94 59 LEU B N 1
ATOM 958 C CA . LEU B 1 59 ? 3.316 10.703 15.555 1 93.94 59 LEU B CA 1
ATOM 959 C C . LEU B 1 59 ? 3.59 10.836 17.047 1 93.94 59 LEU B C 1
ATOM 961 O O . LEU B 1 59 ? 4.66 10.461 17.531 1 93.94 59 LEU B O 1
ATOM 965 N N . ASP B 1 60 ? 2.529 11.375 17.734 1 91 60 ASP B N 1
ATOM 966 C CA . ASP B 1 60 ? 2.713 11.719 19.141 1 91 60 ASP B CA 1
ATOM 967 C C . ASP B 1 60 ? 3.932 12.617 19.328 1 91 60 ASP B C 1
ATOM 969 O O . ASP B 1 60 ? 3.984 13.727 18.781 1 91 60 ASP B O 1
ATOM 973 N N . ASP B 1 61 ? 4.977 12.117 19.906 1 91.44 61 ASP B N 1
ATOM 974 C CA . ASP B 1 61 ? 6.121 12.984 20.188 1 91.44 61 ASP B CA 1
ATOM 975 C C . ASP B 1 61 ? 7.316 12.617 19.312 1 91.44 61 ASP B C 1
ATOM 977 O O . ASP B 1 61 ? 8.43 13.094 19.531 1 91.44 61 ASP B O 1
ATOM 981 N N . GLU B 1 62 ? 7.074 11.844 18.406 1 95.06 62 GLU B N 1
ATOM 982 C CA . GLU B 1 62 ? 8.156 11.398 17.531 1 95.06 62 GLU B CA 1
ATOM 983 C C . GLU B 1 62 ? 7.934 11.867 16.094 1 95.06 62 GLU B C 1
ATOM 985 O O . GLU B 1 62 ? 6.801 11.891 15.609 1 95.06 62 GLU B O 1
ATOM 990 N N . ASN B 1 63 ? 9.031 12.219 15.43 1 95.62 63 ASN B N 1
ATOM 991 C CA . ASN B 1 63 ? 8.992 12.68 14.047 1 95.62 63 ASN B CA 1
ATOM 992 C C . ASN B 1 63 ? 9.734 11.719 13.117 1 95.62 63 ASN B C 1
ATOM 994 O O . ASN B 1 63 ? 10.812 11.219 13.469 1 95.62 63 ASN B O 1
ATOM 998 N N . TYR B 1 64 ? 9.125 11.516 11.945 1 95.69 64 TYR B N 1
ATOM 999 C CA . TYR B 1 64 ? 9.727 10.633 10.953 1 95.69 64 TYR B CA 1
ATOM 1000 C C . TYR B 1 64 ? 9.75 11.289 9.578 1 95.69 64 TYR B C 1
ATOM 1002 O O . TYR B 1 64 ? 8.828 12.023 9.219 1 95.69 64 TYR B O 1
ATOM 1010 N N . GLU B 1 65 ? 10.828 11.039 8.898 1 94.5 65 GLU B N 1
ATOM 1011 C CA . GLU B 1 65 ? 10.906 11.43 7.492 1 94.5 65 GLU B CA 1
ATOM 1012 C C . GLU B 1 65 ? 10.68 10.234 6.574 1 94.5 65 GLU B C 1
ATOM 1014 O O . GLU B 1 65 ? 11.406 9.242 6.652 1 94.5 65 GLU B O 1
ATOM 1019 N N . LEU B 1 66 ? 9.664 10.344 5.707 1 94 66 LEU B N 1
ATOM 1020 C CA . LEU B 1 66 ? 9.359 9.258 4.781 1 94 66 LEU B CA 1
ATOM 1021 C C . LEU B 1 66 ? 9.586 9.688 3.338 1 94 66 LEU B C 1
ATOM 1023 O O . LEU B 1 66 ? 9.352 10.852 2.988 1 94 66 LEU B O 1
#

Solvent-accessible surface area (backbone atoms only — not comparable to full-atom values): 9781 Å² total; per-residue (Å²): 138,91,84,83,79,59,86,84,51,78,78,89,52,54,67,40,72,63,55,94,64,82,72,89,42,70,49,74,58,69,60,90,90,49,83,76,81,89,80,85,63,87,96,60,87,81,86,85,80,83,86,75,84,75,44,80,45,74,56,92,91,42,78,44,82,82,138,89,84,83,78,60,87,84,51,78,78,90,53,53,65,39,73,63,55,94,64,83,72,90,40,70,49,73,58,69,59,92,91,50,81,77,81,91,82,85,63,89,96,60,87,82,87,85,80,84,87,74,84,75,43,79,45,74,56,94,92,42,77,43,82,82